Protein AF-A0A522A0Z3-F1 (afdb_monomer_lite)

pLDDT: mean 76.76, std 20.63, range [33.25, 95.12]

Foldseek 3Di:
DDDDDDDDDDDDDDDDDPDPPPVPDPDPDPPPLDQDDQPPPPPVPQQDDQDDLALVSLVVNLVSLVCCVPVPLVVLLVSLVVNLVSLVVSLVVLVVCVVVVNADPVRSVVVVVVSVVVCQQSDCNHVSVVSSVVVVVVSVVSNVVSVVSSVVNVVVVVVD

Structure (mmCIF, N/CA/C/O backbone):
data_AF-A0A522A0Z3-F1
#
_entry.id   AF-A0A522A0Z3-F1
#
loop_
_atom_site.group_PDB
_atom_site.id
_atom_site.type_symbol
_atom_site.label_atom_id
_atom_site.label_alt_id
_atom_site.label_comp_id
_atom_site.label_asym_id
_atom_site.label_entity_id
_atom_site.label_seq_id
_atom_site.pdbx_PDB_ins_code
_atom_site.Cartn_x
_atom_site.Cartn_y
_atom_site.Cartn_z
_atom_site.occupancy
_atom_site.B_iso_or_equiv
_atom_site.auth_seq_id
_atom_site.auth_comp_id
_atom_site.auth_asym_id
_atom_site.auth_atom_id
_atom_site.pdbx_PDB_model_num
ATOM 1 N N . MET A 1 1 ? 7.047 55.821 46.202 1.00 37.72 1 MET A N 1
ATOM 2 C CA . MET A 1 1 ? 6.625 56.216 47.564 1.00 37.72 1 MET A CA 1
ATOM 3 C C . MET A 1 1 ? 5.111 56.290 47.595 1.00 37.72 1 MET A C 1
ATOM 5 O O . MET A 1 1 ? 4.530 57.018 46.802 1.00 37.72 1 MET A O 1
ATOM 9 N N . ASN A 1 2 ? 4.516 55.472 48.461 1.00 36.06 2 ASN A N 1
ATOM 10 C CA . ASN A 1 2 ? 3.084 55.353 48.718 1.00 36.06 2 ASN A CA 1
ATOM 11 C C . ASN A 1 2 ? 2.416 56.702 49.003 1.00 36.06 2 ASN A C 1
ATOM 13 O O . ASN A 1 2 ? 2.932 57.475 49.810 1.00 36.06 2 ASN A O 1
ATOM 17 N N . LYS A 1 3 ? 1.199 56.892 48.486 1.00 44.06 3 LYS A N 1
ATOM 18 C CA . LYS A 1 3 ? 0.115 57.471 49.286 1.00 44.06 3 LYS A CA 1
ATOM 19 C C . LYS A 1 3 ? -1.115 56.579 49.161 1.00 44.06 3 LYS A C 1
ATOM 21 O O . LYS A 1 3 ? -1.672 56.393 48.088 1.00 44.06 3 LYS A O 1
ATOM 26 N N . ASN A 1 4 ? -1.418 55.975 50.298 1.00 44.47 4 ASN A N 1
ATOM 27 C CA . ASN A 1 4 ? -2.528 55.088 50.568 1.00 44.47 4 ASN A CA 1
ATOM 28 C C . ASN A 1 4 ? -3.820 55.873 50.874 1.00 44.47 4 ASN A C 1
ATOM 30 O O . ASN A 1 4 ? -3.765 57.056 51.203 1.00 44.47 4 ASN A O 1
ATOM 34 N N . PHE A 1 5 ? -4.909 55.098 50.927 1.00 35.41 5 PHE A N 1
ATOM 35 C CA . PHE A 1 5 ? -6.143 55.265 51.711 1.00 35.41 5 PHE A CA 1
ATOM 36 C C . PHE A 1 5 ? -7.333 56.054 51.119 1.00 35.41 5 PHE A C 1
ATOM 38 O O . PHE A 1 5 ? -7.449 57.267 51.232 1.00 35.41 5 PHE A O 1
ATOM 45 N N . SER A 1 6 ? -8.273 55.253 50.586 1.00 44.44 6 SER A N 1
ATOM 46 C CA . SER A 1 6 ? -9.748 55.311 50.767 1.00 44.44 6 SE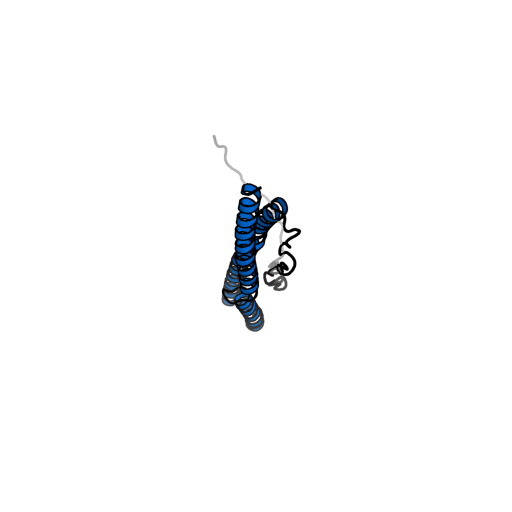R A CA 1
ATOM 47 C C . SER A 1 6 ? -10.134 55.460 52.262 1.00 44.44 6 SER A C 1
ATOM 49 O O . SER A 1 6 ? -9.268 55.108 53.070 1.00 44.44 6 SER A O 1
ATOM 51 N N . PRO A 1 7 ? -11.365 55.846 52.707 1.00 49.88 7 PRO A N 1
ATOM 52 C CA . PRO A 1 7 ? -12.662 55.279 52.267 1.00 49.88 7 PRO A CA 1
ATOM 53 C C . PRO A 1 7 ? -13.912 56.198 52.446 1.00 49.88 7 PRO A C 1
ATOM 55 O O . PRO A 1 7 ? -13.779 57.368 52.785 1.00 49.88 7 PRO A O 1
ATOM 58 N N . LEU A 1 8 ? -15.110 55.592 52.312 1.00 37.97 8 LEU A N 1
ATOM 59 C CA . LEU A 1 8 ? -16.461 56.050 52.725 1.00 37.97 8 LEU A CA 1
ATOM 60 C C . LEU A 1 8 ? -17.169 56.999 51.737 1.00 37.97 8 LEU A C 1
ATOM 62 O O . LEU A 1 8 ? -16.585 57.965 51.280 1.00 37.97 8 LEU A O 1
ATOM 66 N N . LEU A 1 9 ? -18.452 56.868 51.391 1.00 39.56 9 LEU A N 1
ATOM 67 C CA . LEU A 1 9 ? -19.557 55.950 51.705 1.00 39.56 9 LEU A CA 1
ATOM 68 C C . LEU A 1 9 ? -20.754 56.519 50.902 1.00 39.56 9 LEU A C 1
ATOM 70 O O . LEU A 1 9 ? -20.931 57.729 50.977 1.00 39.56 9 LEU A O 1
ATOM 74 N N . LEU A 1 10 ? -21.564 55.725 50.183 1.00 33.25 10 LEU A N 1
ATOM 75 C CA . LEU A 1 10 ? -23.043 55.762 50.287 1.00 33.25 10 LEU A CA 1
ATOM 76 C C . LEU A 1 10 ? -23.784 54.886 49.254 1.00 33.25 10 LEU A C 1
ATOM 78 O O . LEU A 1 10 ? -23.592 55.016 48.051 1.00 33.25 10 LEU A O 1
ATOM 82 N N . CYS A 1 11 ? -24.726 54.120 49.816 1.00 36.19 11 CYS A N 1
ATOM 83 C CA . CYS A 1 11 ? -26.037 53.678 49.315 1.00 36.19 11 CYS A CA 1
ATOM 84 C C . CYS A 1 11 ? -26.108 52.755 48.084 1.00 36.19 11 CYS A C 1
ATOM 86 O O . CYS A 1 11 ? -25.865 53.155 46.956 1.00 36.19 11 CYS A O 1
ATOM 88 N N . LEU A 1 12 ? -26.396 51.461 48.281 1.00 39.09 12 LEU A N 1
ATOM 89 C CA . LEU A 1 12 ? -27.735 50.865 48.492 1.00 39.09 12 LEU A CA 1
ATOM 90 C C . LEU A 1 12 ? -28.662 51.007 47.278 1.00 39.09 12 LEU A C 1
ATOM 92 O O . LEU A 1 12 ? -29.387 51.988 47.169 1.00 39.09 12 LEU A O 1
ATOM 96 N N . PHE A 1 13 ? -28.737 49.944 46.473 1.00 40.91 13 PHE A N 1
ATOM 97 C CA . PHE A 1 13 ? -29.995 49.511 45.871 1.00 40.91 13 PHE A CA 1
ATOM 98 C C . PHE A 1 13 ? -30.154 47.996 45.999 1.00 40.91 13 PHE A C 1
ATOM 100 O O . PHE A 1 13 ? -29.202 47.221 45.943 1.00 40.91 13 PHE A O 1
ATOM 107 N N . PHE A 1 14 ? -31.396 47.642 46.284 1.00 35.78 14 PHE A N 1
ATOM 108 C CA . PHE A 1 14 ? -31.920 46.369 46.741 1.00 35.78 14 PHE A CA 1
ATOM 109 C C . PHE A 1 14 ? -32.209 45.408 45.575 1.00 35.78 14 PHE A C 1
ATOM 111 O O . PHE A 1 14 ? -32.552 45.839 44.480 1.00 35.78 14 PHE A O 1
ATOM 118 N N . ALA A 1 15 ? -32.260 44.125 45.940 1.00 35.75 15 ALA A N 1
ATOM 119 C CA . ALA A 1 15 ? -33.214 43.115 45.475 1.00 35.75 15 ALA A CA 1
ATOM 120 C C . ALA A 1 15 ? -32.935 42.271 44.213 1.00 35.75 15 ALA A C 1
ATOM 122 O O . ALA A 1 15 ? -32.789 42.752 43.098 1.00 35.75 15 ALA A O 1
ATOM 123 N N . ALA A 1 16 ? -33.111 40.970 44.472 1.00 35.03 16 ALA A N 1
ATOM 124 C CA . ALA A 1 16 ? -33.740 39.950 43.638 1.00 35.03 16 ALA A CA 1
ATOM 125 C C . ALA A 1 16 ? -32.913 39.312 42.513 1.00 35.03 16 ALA A C 1
ATOM 127 O O . ALA A 1 16 ? -32.568 39.929 41.515 1.00 35.03 16 ALA A O 1
ATOM 128 N N . GLY A 1 17 ? -32.727 37.995 42.646 1.00 34.50 17 GLY A N 1
ATOM 129 C CA . GLY A 1 17 ? -32.430 37.126 41.513 1.00 34.50 17 GLY A CA 1
ATOM 130 C C . GLY A 1 17 ? -31.422 36.032 41.820 1.00 34.50 17 GLY A C 1
ATOM 131 O O . GLY A 1 17 ? -30.303 36.069 41.322 1.00 34.50 17 GLY A O 1
ATOM 132 N N . PHE A 1 18 ? -31.833 35.012 42.577 1.00 42.38 18 PHE A N 1
ATOM 133 C CA . PHE A 1 18 ? -31.272 33.674 42.399 1.00 42.38 18 PHE A CA 1
ATOM 134 C C . PHE A 1 18 ? -31.586 33.241 40.960 1.00 42.38 18 PHE A C 1
ATOM 136 O O . PHE A 1 18 ? -32.651 32.701 40.678 1.00 42.38 18 PHE A O 1
ATOM 143 N N . ALA A 1 19 ? -30.673 33.514 40.037 1.00 37.00 19 ALA A N 1
ATOM 144 C CA . ALA A 1 19 ? -30.610 32.827 38.762 1.00 37.00 19 ALA A CA 1
ATOM 145 C C . ALA A 1 19 ? -29.372 31.941 38.825 1.00 37.00 19 ALA A C 1
ATOM 147 O O . ALA A 1 19 ? -28.262 32.343 38.481 1.00 37.00 19 ALA A O 1
ATOM 148 N N . PHE A 1 20 ? -29.585 30.725 39.330 1.00 36.09 20 PHE A N 1
ATOM 149 C CA . PHE A 1 20 ? -28.743 29.583 39.019 1.00 36.09 20 PHE A CA 1
ATOM 150 C C . PHE A 1 20 ? -28.746 29.466 37.495 1.00 36.09 20 PHE A C 1
ATOM 152 O O . PHE A 1 20 ? -29.651 28.884 36.899 1.00 36.09 20 PHE A O 1
ATOM 159 N N . ASN A 1 21 ? -27.781 30.119 36.852 1.00 35.75 21 ASN A N 1
ATOM 160 C CA . ASN A 1 21 ? -27.528 29.937 35.441 1.00 35.75 21 ASN A CA 1
ATOM 161 C C . ASN A 1 21 ? -26.900 28.548 35.344 1.00 35.75 21 ASN A C 1
ATOM 163 O O . ASN A 1 21 ? -25.682 28.385 35.409 1.00 35.75 21 ASN A O 1
ATOM 167 N N . ALA A 1 22 ? -27.760 27.528 35.280 1.00 42.78 22 ALA A N 1
ATOM 168 C CA . ALA A 1 22 ? -27.408 26.252 34.701 1.00 42.78 22 ALA A CA 1
ATOM 169 C C . ALA A 1 22 ? -27.003 26.577 33.268 1.00 42.78 22 ALA A C 1
ATOM 171 O O . ALA A 1 22 ? -27.836 26.632 32.365 1.00 42.78 22 ALA A O 1
ATOM 172 N N . GLN A 1 23 ? -25.723 26.892 33.090 1.00 37.91 23 GLN A N 1
ATOM 173 C CA . GLN A 1 23 ? -25.079 26.876 31.800 1.00 37.91 23 GLN A CA 1
ATOM 174 C C . GLN A 1 23 ? -25.381 25.483 31.271 1.00 37.91 23 GLN A C 1
ATOM 176 O O . GLN A 1 23 ? -24.859 24.491 31.781 1.00 37.91 23 GLN A O 1
ATOM 181 N N . GLN A 1 24 ? -26.356 25.418 30.361 1.00 41.34 24 GLN A N 1
ATOM 182 C CA . GLN A 1 24 ? 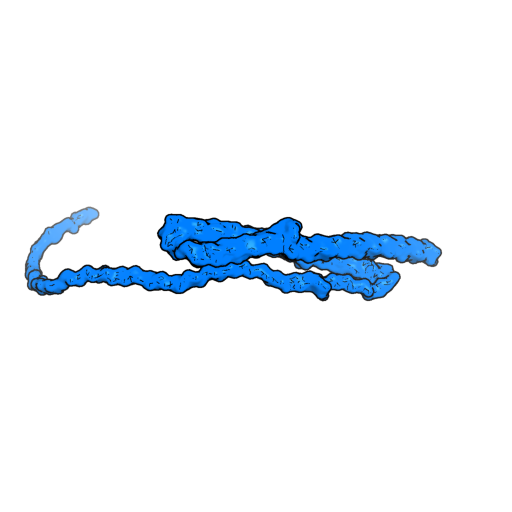-26.706 24.205 29.656 1.00 41.34 24 GLN A CA 1
ATOM 183 C C . GLN A 1 24 ? -25.384 23.643 29.171 1.00 41.34 24 GLN A C 1
ATOM 185 O O . GLN A 1 24 ? -24.688 24.288 28.381 1.00 41.34 24 GLN A O 1
ATOM 190 N N . MET A 1 25 ? -25.013 22.481 29.713 1.00 38.78 25 MET A N 1
ATOM 191 C CA . MET A 1 25 ? -23.911 21.727 29.154 1.00 38.78 25 MET A CA 1
ATOM 192 C C . MET A 1 25 ? -24.189 21.636 27.655 1.00 38.78 25 MET A C 1
ATOM 194 O O . MET A 1 25 ? -25.339 21.362 27.283 1.00 38.78 25 MET A O 1
ATOM 198 N N . PRO A 1 26 ? -23.206 21.964 26.801 1.00 39.22 26 PRO A N 1
ATOM 199 C CA . PRO A 1 26 ? -23.405 21.899 25.368 1.00 39.22 26 PRO A CA 1
ATOM 200 C C . PRO A 1 26 ? -23.963 20.513 25.061 1.00 39.22 26 PRO A C 1
ATOM 202 O O . PRO A 1 26 ? -23.351 19.513 25.435 1.00 39.22 26 PRO A O 1
ATOM 205 N N . LYS A 1 27 ? -25.166 20.471 24.466 1.00 42.62 27 LYS A N 1
ATOM 206 C CA . LYS A 1 27 ? -25.748 19.236 23.938 1.00 42.62 27 LYS A CA 1
ATOM 207 C C . LYS A 1 27 ? -24.643 18.552 23.155 1.00 42.62 27 LYS A C 1
ATOM 209 O O . LYS A 1 27 ? -24.095 19.167 22.237 1.00 42.62 27 LYS A O 1
ATOM 214 N N . GLU A 1 28 ? -24.291 17.344 23.586 1.00 40.06 28 GLU A N 1
ATOM 215 C CA . GLU A 1 28 ? -23.301 16.515 22.923 1.00 40.06 28 GLU A CA 1
ATOM 216 C C . GLU A 1 28 ? -23.590 16.560 21.427 1.00 40.06 28 GLU A C 1
ATOM 218 O O . GLU A 1 28 ? -24.698 16.277 20.961 1.00 40.06 28 GLU A O 1
ATOM 223 N N . THR A 1 29 ? -22.600 17.043 20.685 1.00 40.84 29 THR A N 1
ATOM 224 C CA . THR A 1 29 ? -22.588 16.920 19.237 1.00 40.84 29 THR A CA 1
ATOM 225 C C . THR A 1 29 ? -22.791 15.440 18.916 1.00 40.84 29 THR A C 1
ATOM 227 O O . THR A 1 29 ? -22.230 14.598 19.621 1.00 40.84 29 THR A O 1
ATOM 230 N N . PRO A 1 30 ? -23.602 15.088 17.901 1.00 40.06 30 PRO A N 1
ATOM 231 C CA . PRO A 1 30 ? -23.794 13.689 17.550 1.00 40.06 30 PRO A CA 1
ATOM 232 C C . PRO A 1 30 ? -22.416 13.053 17.340 1.00 40.06 30 PRO A C 1
ATOM 234 O O . PRO A 1 30 ? -21.587 13.620 16.623 1.00 40.06 30 PRO A O 1
ATOM 237 N N . ASN A 1 31 ? -22.175 11.929 18.028 1.00 49.12 31 ASN A N 1
ATOM 238 C CA . ASN A 1 31 ? -20.971 11.095 17.985 1.00 49.12 31 ASN A CA 1
ATOM 239 C C . ASN A 1 31 ? -20.680 10.653 16.533 1.00 49.12 31 ASN A C 1
ATOM 241 O O . ASN A 1 31 ? -20.924 9.517 16.136 1.00 49.12 31 ASN A O 1
ATOM 245 N N . ASN A 1 32 ? -20.149 11.557 15.712 1.00 51.03 32 ASN A N 1
ATOM 246 C CA . ASN A 1 32 ? -19.650 11.257 14.378 1.00 51.03 32 ASN A CA 1
ATOM 247 C C . ASN A 1 32 ? -18.238 10.688 14.521 1.00 51.03 32 ASN A C 1
ATOM 249 O O . ASN A 1 32 ? -17.241 11.353 14.241 1.00 51.03 32 ASN A O 1
ATOM 253 N N . PHE A 1 33 ? -18.150 9.447 14.996 1.00 62.66 33 PHE A N 1
ATOM 254 C CA . PHE A 1 33 ? -16.924 8.669 14.898 1.00 62.66 33 PHE A CA 1
ATOM 255 C C . PHE A 1 33 ? -16.765 8.270 13.421 1.00 62.66 33 PHE A C 1
ATOM 257 O O . PHE A 1 33 ? -17.343 7.302 12.935 1.00 62.66 33 PHE A O 1
ATOM 264 N N . ALA A 1 34 ? -16.041 9.072 12.648 1.00 64.31 34 ALA A N 1
ATOM 265 C CA . ALA A 1 34 ? -15.700 8.702 11.282 1.00 64.31 34 ALA A CA 1
ATOM 266 C C . ALA A 1 34 ? -14.474 7.784 11.323 1.00 64.31 34 ALA A C 1
ATOM 268 O O . ALA A 1 34 ? -13.410 8.190 11.793 1.00 64.31 34 ALA A O 1
ATOM 269 N N . LEU A 1 35 ? -14.610 6.549 10.831 1.00 64.25 35 LEU A N 1
ATOM 270 C CA . LEU A 1 35 ? -13.450 5.681 10.648 1.00 64.25 35 LEU A CA 1
ATOM 271 C C . LEU A 1 35 ? -12.482 6.322 9.653 1.00 64.25 35 LEU A C 1
ATOM 273 O O . LEU A 1 35 ? -12.924 6.872 8.638 1.00 64.25 35 LEU A O 1
ATOM 277 N N . PRO A 1 36 ? -11.165 6.232 9.896 1.00 68.88 36 PRO A N 1
ATOM 278 C CA . PRO A 1 36 ? -10.212 6.566 8.858 1.00 68.88 36 PRO A CA 1
ATOM 279 C C . PRO A 1 36 ? -10.447 5.612 7.679 1.00 68.88 36 PRO A C 1
ATOM 281 O O . PRO A 1 36 ? -10.561 4.405 7.875 1.00 68.88 36 PRO A O 1
ATOM 284 N N . SER A 1 37 ? -10.488 6.134 6.455 1.00 71.44 37 SER A N 1
ATOM 285 C CA . SER A 1 37 ? -10.512 5.326 5.234 1.00 71.44 37 SER A CA 1
ATOM 286 C C . SER A 1 37 ? -9.121 5.251 4.613 1.00 71.44 37 SER A C 1
ATOM 288 O O . SER A 1 37 ? -8.330 6.202 4.693 1.00 71.44 37 SER A O 1
ATOM 290 N N . PHE A 1 38 ? -8.811 4.116 3.992 1.00 78.06 38 PHE A N 1
ATOM 291 C CA . PHE A 1 38 ? -7.649 4.003 3.125 1.00 78.06 38 PHE A CA 1
ATOM 292 C C . PHE A 1 38 ? -8.084 4.301 1.686 1.00 78.06 38 PHE A C 1
ATOM 294 O O . PHE A 1 38 ? -9.021 3.667 1.197 1.00 78.06 38 PHE A O 1
ATOM 301 N N . PRO A 1 39 ? -7.472 5.276 0.987 1.00 64.56 39 PRO A N 1
ATOM 302 C CA . PRO A 1 39 ? -7.784 5.483 -0.416 1.00 64.56 39 PRO A CA 1
ATOM 303 C C . PRO A 1 39 ? -7.395 4.215 -1.175 1.00 64.56 39 PRO A C 1
ATOM 305 O O . PRO A 1 39 ? -6.239 3.796 -1.119 1.00 64.56 39 PRO A O 1
ATOM 308 N N . ALA A 1 40 ? -8.352 3.613 -1.882 1.00 53.94 40 ALA A N 1
ATOM 309 C CA . ALA A 1 40 ? -8.103 2.523 -2.814 1.00 53.94 40 ALA A CA 1
ATOM 31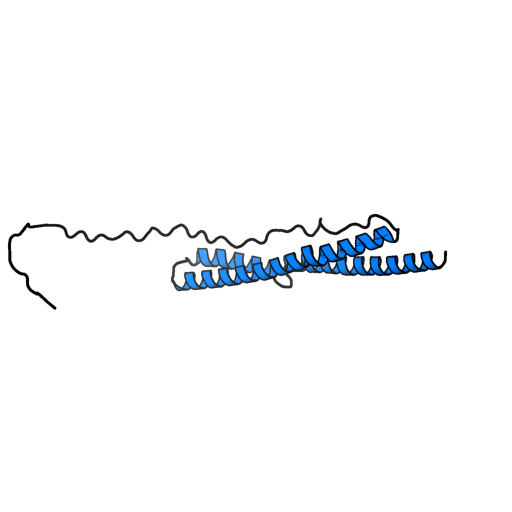0 C C . ALA A 1 40 ? -7.257 3.059 -3.979 1.00 53.94 40 ALA A C 1
ATOM 312 O O . ALA A 1 40 ? -7.760 3.389 -5.050 1.00 53.94 40 ALA A O 1
ATOM 313 N N . ILE A 1 41 ? -5.957 3.239 -3.750 1.00 57.41 41 ILE A N 1
ATOM 314 C CA . ILE A 1 41 ? -5.001 3.499 -4.815 1.00 57.41 41 ILE A CA 1
ATOM 315 C C . ILE A 1 41 ? -5.032 2.242 -5.679 1.00 57.41 41 ILE A C 1
ATOM 317 O O . ILE A 1 41 ? -4.606 1.171 -5.245 1.00 57.41 41 ILE A O 1
ATOM 321 N N . ILE A 1 42 ? -5.592 2.369 -6.880 1.00 57.34 42 ILE A N 1
ATOM 322 C CA . ILE A 1 42 ? -5.677 1.282 -7.852 1.00 57.34 42 ILE A CA 1
ATOM 323 C C . ILE A 1 42 ? -4.264 1.048 -8.392 1.00 57.34 42 ILE A C 1
ATOM 325 O O . ILE A 1 42 ? -3.862 1.635 -9.395 1.00 57.34 42 ILE A O 1
ATOM 329 N N . LEU A 1 43 ? -3.493 0.210 -7.700 1.00 63.19 43 LEU A N 1
ATOM 330 C CA . LEU A 1 43 ? -2.186 -0.250 -8.175 1.00 63.19 43 LEU A CA 1
ATOM 331 C C . LEU A 1 43 ? -2.318 -1.090 -9.455 1.00 63.19 43 LEU A C 1
ATOM 333 O O . LEU A 1 43 ? -1.427 -1.056 -10.302 1.00 63.19 43 LEU A O 1
ATOM 337 N N . ASP A 1 44 ? -3.450 -1.777 -9.632 1.00 54.53 44 ASP A N 1
ATOM 338 C CA . ASP A 1 44 ? -3.665 -2.755 -10.705 1.00 54.53 44 ASP A CA 1
ATOM 339 C C . ASP A 1 44 ? -3.587 -2.168 -12.130 1.00 54.53 44 ASP A C 1
ATOM 341 O O . ASP A 1 44 ? -3.304 -2.905 -13.072 1.00 54.53 44 ASP A O 1
ATOM 345 N N . ASN A 1 45 ? -3.723 -0.846 -12.293 1.00 54.56 45 ASN A N 1
ATOM 346 C CA . ASN A 1 45 ? -3.702 -0.167 -13.597 1.00 54.56 45 ASN A CA 1
ATOM 347 C C . ASN A 1 45 ? -2.478 0.742 -13.819 1.00 54.56 45 ASN A C 1
ATOM 349 O O . ASN A 1 45 ? -2.450 1.504 -14.783 1.00 54.56 45 ASN A O 1
ATOM 353 N N . GLN A 1 46 ? -1.482 0.713 -12.926 1.00 63.31 46 GLN A N 1
ATOM 354 C CA . GLN A 1 46 ? -0.332 1.633 -12.974 1.00 63.31 46 GLN A CA 1
ATOM 355 C C . GLN A 1 46 ? 0.993 0.958 -13.339 1.00 63.31 46 GLN A C 1
ATOM 357 O O . GLN A 1 46 ? 2.030 1.622 -13.376 1.00 63.31 46 GLN A O 1
ATOM 362 N N . PHE A 1 47 ? 0.984 -0.351 -13.598 1.00 72.62 47 PHE A N 1
ATOM 363 C CA . PHE A 1 47 ? 2.215 -1.067 -13.896 1.00 72.62 47 PHE A CA 1
ATOM 364 C C . PHE A 1 47 ? 2.753 -0.676 -15.288 1.00 72.62 47 PHE A C 1
ATOM 366 O O . PHE A 1 47 ? 1.999 -0.753 -16.260 1.00 72.62 47 PHE A O 1
ATOM 373 N N . PRO A 1 48 ? 4.034 -0.281 -15.419 1.00 76.19 48 PRO A N 1
ATOM 374 C CA . PRO A 1 48 ? 4.603 0.128 -16.700 1.00 76.19 48 PRO A CA 1
ATOM 375 C C . PRO A 1 48 ? 4.558 -0.992 -17.744 1.00 76.19 48 PRO A C 1
ATOM 377 O O . PRO A 1 48 ? 4.854 -2.144 -17.439 1.00 76.19 48 PRO A O 1
ATOM 380 N N . GLU A 1 49 ? 4.259 -0.651 -18.995 1.00 77.44 49 GLU A N 1
ATOM 381 C CA . GLU A 1 49 ? 4.346 -1.589 -20.116 1.00 77.44 49 GLU A CA 1
ATOM 382 C C . GLU A 1 49 ? 5.663 -1.424 -20.875 1.00 77.44 49 GLU A C 1
ATOM 384 O O . GLU A 1 49 ? 6.163 -0.310 -21.066 1.00 77.44 49 GLU A O 1
ATOM 389 N N . VAL A 1 50 ? 6.199 -2.538 -21.372 1.00 73.81 50 VAL A N 1
ATOM 390 C CA . VAL A 1 50 ? 7.338 -2.521 -22.290 1.00 73.81 50 VAL A CA 1
ATOM 391 C C . VAL A 1 50 ? 6.875 -2.003 -23.648 1.00 73.81 50 VAL A C 1
ATOM 393 O O . VAL A 1 50 ? 6.084 -2.650 -24.333 1.00 73.81 50 VAL A O 1
ATOM 396 N N . LYS A 1 51 ? 7.422 -0.869 -24.083 1.00 63.66 51 LYS A N 1
ATOM 397 C CA . LYS A 1 51 ? 7.246 -0.363 -25.448 1.00 63.66 51 LYS A CA 1
ATOM 398 C C . LYS A 1 51 ? 8.574 -0.462 -26.190 1.00 63.66 51 LYS A C 1
ATOM 400 O O . LYS A 1 51 ? 9.356 0.475 -26.149 1.00 63.66 51 LYS A O 1
ATOM 405 N N . GLY A 1 52 ? 8.818 -1.603 -26.835 1.00 63.94 52 GLY A N 1
ATOM 406 C CA . GLY A 1 52 ? 9.975 -1.811 -27.718 1.00 63.94 52 GLY A CA 1
ATOM 407 C C . GLY A 1 52 ? 10.988 -2.853 -27.230 1.00 63.94 52 GLY A C 1
ATOM 408 O O . GLY A 1 52 ? 11.014 -3.228 -26.060 1.00 63.94 52 GLY A O 1
ATOM 409 N N . LYS A 1 53 ? 11.801 -3.364 -28.166 1.00 78.25 53 LYS A N 1
ATOM 410 C CA . LYS A 1 53 ? 12.854 -4.379 -27.930 1.00 78.25 53 LYS A CA 1
ATOM 411 C C . LYS A 1 53 ? 14.264 -3.845 -28.207 1.00 78.25 53 LYS A C 1
ATOM 413 O O . LYS A 1 53 ? 15.218 -4.616 -28.270 1.00 78.25 53 LYS A O 1
ATOM 418 N N . GLU A 1 54 ? 14.402 -2.538 -28.406 1.00 88.38 54 GLU A N 1
ATOM 419 C CA . GLU A 1 54 ? 15.694 -1.903 -28.643 1.00 88.38 54 GLU A CA 1
ATOM 420 C C . GLU A 1 54 ? 16.394 -1.547 -27.330 1.00 88.38 54 GLU A C 1
ATOM 422 O O . GLU A 1 54 ? 15.766 -1.377 -26.284 1.00 88.38 54 GLU A O 1
ATOM 427 N N . LEU A 1 55 ? 17.721 -1.385 -27.380 1.00 88.69 55 LEU A N 1
ATOM 428 C CA . LEU A 1 55 ? 18.527 -1.115 -26.186 1.00 88.69 55 LEU A CA 1
ATOM 429 C C . LEU A 1 55 ? 18.071 0.157 -25.450 1.00 88.69 55 LEU A C 1
ATOM 431 O O . LEU A 1 55 ? 18.030 0.184 -24.219 1.00 88.69 55 LEU A O 1
ATOM 435 N N . ALA A 1 56 ? 17.717 1.202 -26.202 1.00 88.38 56 ALA A N 1
ATOM 436 C CA . ALA A 1 56 ? 17.227 2.457 -25.641 1.00 88.38 56 ALA A CA 1
ATOM 437 C C . ALA A 1 56 ? 15.866 2.286 -24.946 1.00 88.38 56 ALA A C 1
ATOM 439 O O . ALA A 1 56 ? 15.659 2.839 -23.864 1.00 88.38 56 ALA A O 1
ATOM 440 N N . ASP A 1 57 ? 14.968 1.489 -25.526 1.00 90.19 57 ASP A N 1
ATOM 441 C CA . ASP A 1 57 ? 13.628 1.244 -24.986 1.00 90.19 57 ASP A CA 1
ATOM 442 C C . ASP A 1 57 ? 13.683 0.423 -23.699 1.00 90.19 57 ASP A C 1
ATOM 444 O O . ASP A 1 57 ? 13.073 0.797 -22.697 1.00 90.19 57 ASP A O 1
ATOM 448 N N . VAL A 1 58 ? 14.497 -0.636 -23.677 1.00 90.62 58 VAL A N 1
ATOM 449 C CA . VAL A 1 58 ? 14.736 -1.438 -22.467 1.00 90.62 58 VAL A CA 1
ATOM 450 C C . VAL A 1 58 ? 15.380 -0.584 -21.367 1.00 90.62 58 VAL A C 1
ATOM 452 O O . VAL A 1 58 ? 15.038 -0.713 -20.190 1.00 90.62 58 VAL A O 1
ATOM 455 N N . GLY A 1 59 ? 16.277 0.338 -21.737 1.00 89.69 59 GLY A N 1
ATOM 456 C CA . GLY A 1 59 ? 16.862 1.311 -20.814 1.00 89.69 59 GLY A CA 1
ATOM 457 C C . GLY A 1 59 ? 15.825 2.243 -20.179 1.00 89.69 59 GLY A C 1
ATOM 458 O O . GLY A 1 59 ? 15.828 2.412 -18.959 1.00 89.69 59 GLY A O 1
ATOM 459 N N . LYS A 1 60 ? 14.915 2.809 -20.982 1.00 90.56 60 LYS A N 1
ATOM 460 C CA . LYS A 1 60 ? 13.802 3.639 -20.487 1.00 90.56 60 LYS A CA 1
ATOM 461 C C . LYS A 1 60 ? 12.858 2.836 -19.597 1.00 90.56 60 LYS A C 1
ATOM 463 O O . LYS A 1 60 ? 12.487 3.311 -18.528 1.00 90.56 60 LYS A O 1
ATOM 468 N N . TYR A 1 61 ? 12.524 1.610 -19.996 1.00 91.12 61 TYR A N 1
ATOM 469 C CA . TYR A 1 61 ? 11.649 0.734 -19.222 1.00 91.12 61 TYR A CA 1
ATOM 470 C C . TYR A 1 61 ? 12.213 0.444 -17.824 1.00 91.12 61 TYR A C 1
ATOM 472 O O . TYR A 1 61 ? 11.491 0.582 -16.841 1.00 91.12 61 TYR A O 1
ATOM 480 N N . LEU A 1 62 ? 13.516 0.156 -17.704 1.00 91.00 62 LEU A N 1
ATOM 481 C CA . LEU A 1 62 ? 14.177 -0.001 -16.400 1.00 91.00 62 LEU A CA 1
ATOM 482 C C . LEU A 1 62 ? 14.046 1.246 -15.516 1.00 91.00 62 LEU A C 1
ATOM 484 O O . LEU A 1 62 ? 13.757 1.122 -14.329 1.00 91.00 62 LEU A O 1
ATOM 488 N N . GLN A 1 63 ? 14.223 2.443 -16.081 1.00 90.56 63 GLN A N 1
ATOM 489 C CA . GLN A 1 63 ? 14.044 3.692 -15.330 1.00 90.56 63 GLN A CA 1
ATOM 490 C C . GLN A 1 63 ? 12.594 3.868 -14.867 1.00 90.56 63 GLN A C 1
ATOM 492 O O . GLN A 1 63 ? 12.352 4.266 -13.730 1.00 90.56 63 GLN A O 1
ATOM 497 N N . THR A 1 64 ? 11.624 3.544 -15.725 1.00 91.12 64 THR A N 1
ATOM 498 C CA . THR A 1 64 ? 10.201 3.605 -15.367 1.00 91.12 64 THR A CA 1
ATOM 499 C C . THR A 1 64 ? 9.842 2.588 -14.280 1.00 91.12 64 THR A C 1
ATOM 501 O O . THR A 1 64 ? 9.089 2.923 -13.369 1.00 91.12 64 THR A O 1
ATOM 504 N N . LEU A 1 65 ? 10.404 1.375 -14.323 1.00 91.25 65 LEU A N 1
ATOM 505 C CA . LEU A 1 65 ? 10.221 0.366 -13.275 1.00 91.25 65 LEU A CA 1
ATOM 506 C C . LEU A 1 65 ? 10.774 0.833 -11.922 1.00 91.25 65 LEU A C 1
ATOM 508 O O . LEU A 1 65 ? 10.102 0.662 -10.906 1.00 91.25 65 LEU A O 1
ATOM 512 N N . GLU A 1 66 ? 11.963 1.442 -11.892 1.00 91.88 66 GLU A N 1
ATOM 513 C CA . GLU A 1 66 ? 12.529 1.990 -10.649 1.00 91.88 66 GLU A CA 1
ATOM 514 C C . GLU A 1 66 ? 11.690 3.147 -10.103 1.00 91.88 66 GLU A C 1
ATOM 516 O O . GLU A 1 66 ? 11.397 3.181 -8.907 1.00 91.88 66 GLU A O 1
ATOM 521 N N . TYR A 1 67 ? 11.225 4.043 -10.979 1.00 90.25 67 TYR A N 1
ATOM 522 C CA . TYR A 1 67 ? 10.301 5.105 -10.588 1.00 90.25 67 TYR A CA 1
ATOM 523 C C . TYR A 1 67 ? 9.010 4.530 -9.988 1.00 90.25 67 TYR A C 1
ATOM 525 O O . TYR A 1 67 ? 8.567 4.961 -8.926 1.00 90.25 67 TYR A O 1
ATOM 533 N N . PHE A 1 68 ? 8.422 3.517 -10.628 1.00 89.69 68 PHE A N 1
ATOM 534 C CA . PHE A 1 68 ? 7.234 2.839 -10.116 1.00 89.69 68 PHE A CA 1
ATOM 535 C C . PHE A 1 68 ? 7.484 2.216 -8.734 1.00 89.69 68 PHE A C 1
ATOM 537 O O . PHE A 1 68 ? 6.688 2.416 -7.815 1.00 89.69 68 PHE A O 1
ATOM 544 N N . ARG A 1 69 ? 8.610 1.517 -8.536 1.00 91.19 69 ARG A N 1
ATOM 545 C CA . ARG A 1 69 ? 8.968 0.969 -7.221 1.00 91.19 69 ARG A CA 1
ATOM 546 C C . ARG A 1 69 ? 9.040 2.074 -6.168 1.00 91.19 69 ARG A C 1
ATOM 548 O O . ARG A 1 69 ? 8.368 1.985 -5.145 1.00 91.19 69 ARG A O 1
ATOM 555 N N . GLU A 1 70 ? 9.848 3.100 -6.410 1.00 89.44 70 GLU A N 1
ATOM 556 C CA . GLU A 1 70 ? 10.155 4.125 -5.411 1.00 89.44 70 GLU A CA 1
ATOM 557 C C . GLU A 1 70 ? 8.966 5.042 -5.103 1.00 89.44 70 GLU A C 1
ATOM 559 O O . GLU A 1 70 ? 8.688 5.334 -3.939 1.00 89.44 70 GLU A O 1
ATOM 564 N N . PHE A 1 71 ? 8.249 5.495 -6.128 1.00 86.81 71 PHE A N 1
ATOM 565 C CA . PHE A 1 71 ? 7.229 6.528 -5.962 1.00 86.81 71 PHE A CA 1
ATOM 566 C C . PHE A 1 71 ? 5.817 5.976 -5.846 1.00 86.81 71 PHE A C 1
ATOM 568 O O . PHE A 1 71 ? 4.963 6.649 -5.267 1.00 86.81 71 PHE A O 1
ATOM 575 N N . VAL A 1 72 ? 5.563 4.767 -6.347 1.00 87.69 72 VAL A N 1
ATOM 576 C CA . VAL A 1 72 ? 4.233 4.158 -6.295 1.00 87.69 72 VAL A CA 1
ATOM 577 C C . VAL A 1 72 ? 4.190 3.077 -5.219 1.00 87.69 72 VAL A C 1
ATOM 579 O O . VAL A 1 72 ? 3.456 3.234 -4.243 1.00 87.69 72 VAL A O 1
ATOM 582 N N . LEU A 1 73 ? 5.014 2.026 -5.320 1.00 88.12 73 LEU A N 1
ATOM 583 C CA . LEU A 1 73 ? 4.954 0.898 -4.377 1.00 88.12 73 LEU A CA 1
ATOM 584 C C . LEU A 1 73 ? 5.373 1.282 -2.957 1.00 88.12 73 LEU A C 1
ATOM 586 O O . LEU A 1 73 ? 4.649 0.984 -2.005 1.00 88.12 73 LEU A O 1
ATOM 590 N N . GLU A 1 74 ? 6.505 1.966 -2.787 1.00 89.12 74 GLU A N 1
ATOM 591 C CA . GLU A 1 74 ? 6.966 2.340 -1.444 1.00 89.12 74 GLU A CA 1
ATOM 592 C C . GLU A 1 74 ? 6.035 3.361 -0.778 1.00 89.12 74 GLU A C 1
ATOM 594 O O . GLU A 1 74 ? 5.804 3.301 0.431 1.00 89.12 74 GLU A O 1
ATOM 599 N N . ASN A 1 75 ? 5.458 4.291 -1.543 1.00 87.50 75 ASN A N 1
ATOM 600 C CA . ASN A 1 75 ? 4.492 5.246 -0.998 1.00 87.50 75 ASN A CA 1
ATOM 601 C C . ASN A 1 75 ? 3.161 4.586 -0.641 1.00 87.50 75 ASN A C 1
ATOM 603 O O . ASN A 1 75 ? 2.581 4.938 0.388 1.00 87.50 75 ASN A O 1
ATOM 607 N N . TYR A 1 76 ? 2.712 3.605 -1.426 1.00 87.75 76 TYR A N 1
ATOM 608 C CA . TYR A 1 76 ? 1.563 2.779 -1.073 1.00 87.75 76 TYR A CA 1
ATOM 609 C C . TYR A 1 76 ? 1.800 2.045 0.253 1.00 87.75 76 TYR A C 1
ATOM 611 O O . TYR A 1 76 ? 1.006 2.194 1.181 1.00 87.75 76 TYR A O 1
ATOM 619 N N . ASN A 1 77 ? 2.934 1.347 0.395 1.00 89.62 77 ASN A N 1
ATOM 620 C CA . ASN A 1 77 ? 3.297 0.634 1.625 1.00 89.62 77 ASN A CA 1
ATOM 621 C C . ASN A 1 77 ? 3.378 1.578 2.840 1.00 89.62 77 ASN A C 1
ATOM 623 O O . ASN A 1 77 ? 2.773 1.331 3.884 1.00 89.62 77 ASN A O 1
ATOM 627 N N . LYS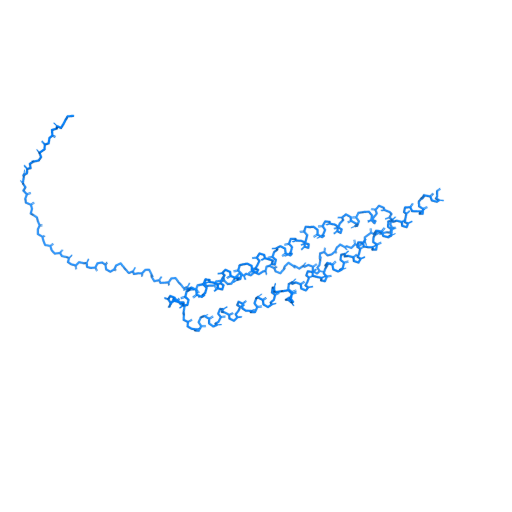 A 1 78 ? 4.039 2.736 2.693 1.00 89.44 78 LYS A N 1
ATOM 628 C CA . LYS A 1 78 ? 4.045 3.793 3.723 1.00 89.44 78 LYS A CA 1
ATOM 629 C C . LYS A 1 78 ? 2.630 4.270 4.062 1.00 89.44 78 LYS A C 1
ATOM 631 O O . LYS A 1 78 ? 2.356 4.589 5.218 1.00 89.44 78 LYS A O 1
ATOM 636 N N . GLY A 1 79 ? 1.746 4.345 3.069 1.00 88.88 79 GLY A N 1
ATOM 637 C CA . GLY A 1 79 ? 0.330 4.656 3.234 1.00 88.88 79 GLY A CA 1
ATOM 638 C C . GLY A 1 79 ? -0.381 3.638 4.121 1.00 88.88 79 GLY A C 1
ATOM 639 O O . GLY A 1 79 ? -1.025 4.044 5.087 1.00 88.88 79 GLY A O 1
ATOM 640 N N . VAL A 1 80 ? -0.209 2.341 3.848 1.00 89.44 80 VAL A N 1
ATOM 641 C CA . VAL A 1 80 ? -0.782 1.251 4.656 1.00 89.44 80 VAL A CA 1
ATOM 642 C C . VAL A 1 80 ? -0.258 1.308 6.093 1.00 89.44 80 VAL A C 1
ATOM 644 O O . VAL A 1 80 ? -1.046 1.292 7.034 1.00 89.44 80 VAL A O 1
ATOM 647 N N . ILE A 1 81 ? 1.051 1.497 6.295 1.00 89.19 81 ILE A N 1
ATOM 648 C CA . ILE A 1 81 ? 1.641 1.628 7.642 1.00 89.19 81 ILE A CA 1
ATOM 649 C C . ILE A 1 81 ? 1.020 2.805 8.409 1.00 89.19 81 ILE A C 1
ATOM 651 O O . ILE A 1 81 ? 0.629 2.668 9.572 1.00 89.19 81 ILE A O 1
ATOM 655 N N . LYS A 1 82 ? 0.897 3.973 7.763 1.00 89.81 82 LYS A N 1
ATOM 656 C CA . LYS A 1 82 ? 0.245 5.149 8.362 1.00 89.81 82 LYS A CA 1
ATOM 657 C C . LYS A 1 82 ? -1.227 4.886 8.667 1.00 89.81 82 LYS A C 1
ATOM 659 O O . LYS A 1 82 ? -1.734 5.385 9.668 1.00 89.81 82 LYS A O 1
ATOM 664 N N . TYR A 1 83 ? -1.911 4.130 7.816 1.00 89.69 83 TYR A N 1
ATOM 665 C CA . TYR A 1 83 ? -3.308 3.768 8.007 1.00 89.69 83 TYR A CA 1
ATOM 666 C C . TYR A 1 83 ? -3.504 2.871 9.233 1.00 89.69 83 TYR A C 1
ATOM 668 O O . TYR A 1 83 ? -4.298 3.207 10.108 1.00 89.69 83 TYR A O 1
ATOM 676 N N . VAL A 1 84 ? -2.684 1.827 9.380 1.00 90.00 84 VAL A N 1
ATOM 677 C CA . VAL A 1 84 ? -2.672 0.961 10.571 1.00 90.00 84 VAL A CA 1
ATOM 678 C C . VAL A 1 84 ? -2.438 1.773 11.849 1.00 90.00 84 VAL A C 1
ATOM 680 O O . VAL A 1 84 ? -3.084 1.534 12.868 1.00 90.00 84 VAL A O 1
ATOM 683 N N . ALA A 1 85 ? -1.543 2.766 11.817 1.00 90.12 85 ALA A N 1
ATOM 684 C CA . ALA A 1 85 ? -1.324 3.649 12.964 1.00 90.12 85 ALA A CA 1
ATOM 685 C C . ALA A 1 85 ? -2.574 4.480 13.318 1.00 90.12 85 ALA A C 1
ATOM 687 O O . ALA A 1 85 ? -2.890 4.634 14.498 1.00 90.12 85 ALA A O 1
ATOM 688 N N . LYS A 1 86 ? -3.318 4.970 12.315 1.00 90.69 86 LYS A N 1
ATOM 689 C CA . LYS A 1 86 ? -4.596 5.672 12.530 1.00 90.69 86 LYS A CA 1
ATOM 690 C C . LYS A 1 86 ? -5.657 4.752 13.130 1.00 90.69 86 LYS A C 1
ATOM 692 O O . LYS A 1 86 ? -6.337 5.175 14.058 1.00 90.69 86 LYS A O 1
ATOM 697 N N . LEU A 1 87 ? -5.762 3.508 12.657 1.00 91.06 87 LEU A N 1
ATOM 698 C CA . LEU A 1 87 ? -6.680 2.513 13.225 1.00 91.06 87 LEU A CA 1
ATOM 699 C C . LEU A 1 87 ? -6.371 2.244 14.703 1.00 91.06 87 LEU A C 1
ATOM 701 O O . LEU A 1 87 ? -7.278 2.264 15.527 1.00 91.06 87 LEU A O 1
ATOM 705 N N . LYS A 1 88 ? -5.089 2.095 15.069 1.00 91.50 88 LYS A N 1
ATOM 706 C CA . LYS A 1 88 ? -4.670 1.922 16.477 1.00 91.50 88 LYS A CA 1
ATOM 707 C C . LYS A 1 88 ? -5.031 3.120 17.345 1.00 91.50 88 LYS A C 1
ATOM 709 O O . LYS A 1 88 ? -5.457 2.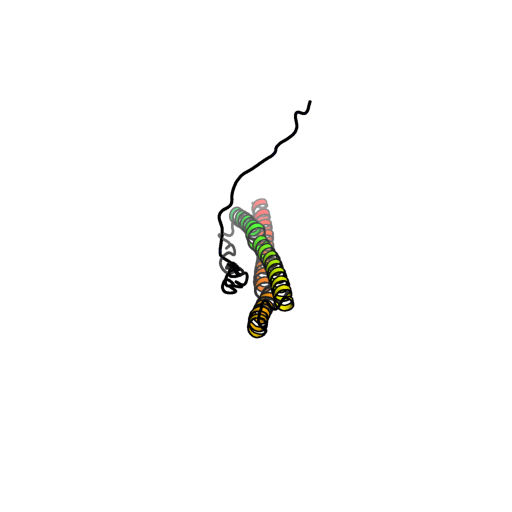948 18.482 1.00 91.50 88 LYS A O 1
ATOM 714 N N . SER A 1 89 ? -4.863 4.330 16.816 1.00 91.81 89 SER A N 1
ATOM 715 C CA . SER A 1 89 ? -5.257 5.546 17.527 1.00 91.81 89 SER A CA 1
ATOM 716 C C . SER A 1 89 ? -6.772 5.622 17.726 1.00 91.81 89 SER A C 1
ATOM 718 O O . SER A 1 89 ? -7.216 5.999 18.806 1.00 91.81 89 SER A O 1
ATOM 720 N N . ALA A 1 90 ? -7.555 5.258 16.707 1.00 90.69 90 ALA A N 1
ATOM 721 C CA . ALA A 1 90 ? -9.014 5.255 16.775 1.00 90.69 90 ALA A CA 1
ATOM 722 C C . ALA A 1 90 ? -9.541 4.207 17.770 1.00 90.69 90 ALA A C 1
ATOM 724 O O . ALA A 1 90 ? -10.455 4.502 18.536 1.00 90.69 90 ALA A O 1
ATOM 725 N N . ASP A 1 91 ? -8.930 3.021 17.807 1.00 92.69 91 ASP A N 1
ATOM 726 C CA . ASP A 1 91 ? -9.252 1.967 18.776 1.00 92.69 91 ASP A CA 1
ATOM 727 C C . ASP A 1 91 ? -8.956 2.413 20.219 1.00 92.69 91 ASP A C 1
ATOM 729 O O . ASP A 1 91 ? -9.814 2.322 21.098 1.00 92.69 91 ASP A O 1
ATOM 733 N N . ALA A 1 92 ? -7.789 3.023 20.458 1.00 92.56 92 ALA A N 1
ATOM 734 C CA . ALA A 1 92 ? -7.442 3.571 21.770 1.00 92.56 92 ALA A CA 1
ATOM 735 C C . ALA A 1 92 ? -8.400 4.691 22.226 1.00 92.56 92 ALA A C 1
ATOM 737 O O . ALA A 1 92 ? -8.745 4.777 23.409 1.00 92.56 92 ALA A O 1
ATOM 738 N N . GLU A 1 93 ? -8.845 5.549 21.303 1.00 92.12 93 GLU A N 1
ATOM 739 C CA . GLU A 1 93 ? -9.837 6.585 21.597 1.00 92.12 93 GLU A CA 1
ATOM 740 C C . GLU A 1 93 ? -11.209 5.982 21.935 1.00 92.12 93 GLU A C 1
ATOM 742 O O . GLU A 1 93 ? -11.845 6.412 22.903 1.00 92.12 93 GLU A O 1
ATOM 747 N N . LEU A 1 94 ? -11.649 4.969 21.182 1.00 91.38 94 LEU A N 1
ATOM 748 C CA . LEU A 1 94 ? -12.903 4.259 21.432 1.00 91.38 94 LEU A CA 1
ATOM 749 C C . LEU A 1 94 ? -12.909 3.623 22.832 1.00 91.38 94 LEU A C 1
ATOM 751 O O . LEU A 1 94 ? -13.865 3.805 23.591 1.00 91.38 94 LEU A O 1
ATOM 755 N N . GLU A 1 95 ? -11.813 2.966 23.218 1.00 92.75 95 GLU A N 1
ATOM 756 C CA . GLU A 1 95 ? -11.624 2.395 24.557 1.00 92.75 95 GLU A CA 1
ATOM 757 C C . GLU A 1 95 ? -11.698 3.450 25.669 1.00 92.75 95 GLU A C 1
ATOM 759 O O . GLU A 1 95 ? -12.381 3.264 26.682 1.00 92.75 95 GLU A O 1
ATOM 764 N N . ALA A 1 96 ? -11.030 4.592 25.491 1.00 92.19 96 ALA A N 1
ATOM 765 C CA . ALA A 1 96 ? -11.061 5.677 26.470 1.00 92.19 96 ALA A CA 1
ATOM 766 C C . ALA A 1 96 ? -12.477 6.258 26.643 1.00 92.19 96 ALA A C 1
ATOM 768 O O . ALA A 1 96 ? -12.920 6.534 27.766 1.00 92.19 96 ALA A O 1
ATOM 769 N N . ARG A 1 97 ? -13.224 6.411 25.544 1.00 88.94 97 ARG A N 1
ATOM 770 C CA . ARG A 1 97 ? -14.608 6.900 25.581 1.00 88.94 97 ARG A CA 1
ATOM 771 C C . ARG A 1 97 ? -15.569 5.885 26.203 1.00 88.94 97 ARG A C 1
ATOM 773 O O . ARG A 1 97 ? -16.425 6.287 26.991 1.00 88.94 97 ARG A O 1
ATOM 780 N N . ARG A 1 98 ? -15.382 4.583 25.950 1.00 90.56 98 ARG A N 1
ATOM 781 C CA . ARG A 1 98 ? -16.135 3.512 26.626 1.00 90.56 98 ARG A CA 1
ATOM 782 C C . ARG A 1 98 ? -15.939 3.567 28.141 1.00 90.56 98 ARG A C 1
ATOM 784 O O . ARG A 1 98 ? -16.914 3.565 28.886 1.00 90.56 98 ARG A O 1
ATOM 791 N N . ARG A 1 99 ? -14.690 3.683 28.610 1.00 91.50 99 ARG A N 1
ATOM 792 C CA . ARG A 1 99 ? -14.365 3.753 30.051 1.00 91.50 99 ARG A CA 1
ATOM 793 C C . ARG A 1 99 ? -14.983 4.958 30.756 1.00 91.50 99 ARG A C 1
ATOM 795 O O . ARG A 1 99 ? -15.282 4.879 31.941 1.00 91.50 99 ARG A O 1
ATOM 802 N N . THR A 1 100 ? -15.164 6.063 30.038 1.00 92.19 100 THR A N 1
ATOM 803 C CA . THR A 1 100 ? -15.787 7.287 30.569 1.00 92.19 100 THR A CA 1
ATOM 804 C C . THR A 1 100 ? -17.312 7.299 30.436 1.00 92.19 100 THR A C 1
ATOM 806 O O . THR A 1 100 ? -17.936 8.285 30.817 1.00 92.19 100 THR A O 1
ATOM 809 N N . GLY A 1 101 ? -17.920 6.228 29.908 1.00 89.19 101 GLY A N 1
ATOM 810 C CA . GLY A 1 101 ? -19.369 6.121 29.712 1.00 89.19 101 GLY A CA 1
ATOM 811 C C . GLY A 1 101 ? -19.921 7.015 28.597 1.00 89.19 101 GLY A C 1
ATOM 812 O O . GLY A 1 101 ? -21.131 7.185 28.503 1.00 89.19 101 GLY A O 1
ATOM 813 N N . ARG A 1 102 ? -19.052 7.585 27.751 1.00 86.88 102 ARG A N 1
ATOM 814 C CA . ARG A 1 102 ? -19.415 8.508 26.655 1.00 86.88 102 ARG A CA 1
ATOM 815 C C . ARG A 1 102 ? -19.857 7.803 25.368 1.00 86.88 102 ARG A C 1
ATOM 817 O O . ARG A 1 102 ? -20.161 8.461 24.377 1.00 86.88 102 ARG A O 1
ATOM 824 N N . VAL A 1 103 ? -19.804 6.475 25.358 1.00 87.19 103 VAL A N 1
ATOM 825 C CA . VAL A 1 103 ? -20.174 5.613 24.232 1.00 87.19 103 VAL A CA 1
ATOM 826 C C . VAL A 1 103 ? -21.008 4.474 24.801 1.00 87.19 103 VAL A C 1
ATOM 828 O O . VAL A 1 103 ? -20.596 3.824 25.765 1.00 87.19 103 VAL A O 1
ATOM 831 N N . SER A 1 104 ? -22.185 4.249 24.226 1.00 89.81 104 SER A N 1
ATOM 832 C CA . SER A 1 104 ? -23.045 3.124 24.597 1.00 89.81 104 SER A CA 1
ATOM 833 C C . SER A 1 104 ? -22.425 1.785 24.179 1.00 89.81 104 SER A C 1
ATOM 835 O O . SER A 1 104 ? -21.596 1.725 23.272 1.00 89.81 104 SER A O 1
ATOM 837 N N . ASN A 1 105 ? -22.854 0.677 24.795 1.00 90.12 105 ASN A N 1
ATOM 838 C CA . ASN A 1 105 ? -22.374 -0.658 24.404 1.00 90.12 105 ASN A CA 1
ATOM 839 C C . ASN A 1 105 ? -22.632 -0.948 22.916 1.00 90.12 105 ASN A C 1
ATOM 841 O O . ASN A 1 105 ? -21.748 -1.444 22.230 1.00 90.12 105 ASN A O 1
ATOM 845 N N . GLN A 1 106 ? -23.805 -0.570 22.401 1.00 90.69 106 GLN A N 1
ATOM 846 C CA . GLN A 1 106 ? -24.164 -0.794 21.000 1.00 90.69 106 GLN A CA 1
ATOM 847 C C . GLN A 1 106 ? -23.276 0.001 20.030 1.00 90.69 106 GLN A C 1
ATOM 849 O O . GLN A 1 106 ? -22.846 -0.534 19.005 1.00 90.69 106 GLN A O 1
ATOM 854 N N . GLU A 1 107 ? -22.994 1.272 20.336 1.00 88.00 107 GLU A N 1
ATOM 855 C CA . GLU A 1 107 ? -22.070 2.084 19.538 1.00 88.00 107 GLU A CA 1
ATOM 856 C C . GLU A 1 107 ? -20.662 1.490 19.582 1.00 88.00 107 GLU A C 1
ATOM 858 O O . GLU A 1 107 ? -20.032 1.338 18.538 1.00 88.00 107 GLU A O 1
ATOM 863 N N . TYR A 1 108 ? -20.193 1.104 20.771 1.00 91.12 108 TYR A N 1
ATOM 864 C CA . TYR A 1 108 ? -18.889 0.476 20.936 1.00 91.12 108 TYR A CA 1
ATOM 865 C C . TYR A 1 108 ? -18.767 -0.795 20.091 1.00 91.12 108 TYR A C 1
ATOM 867 O O . TYR A 1 108 ? -17.832 -0.898 19.302 1.00 91.12 108 TYR A O 1
ATOM 875 N N . ASP A 1 109 ? -19.723 -1.721 20.194 1.00 92.31 109 ASP A N 1
ATOM 876 C CA . ASP A 1 109 ? -19.690 -2.989 19.461 1.00 92.31 109 ASP A CA 1
ATOM 877 C C . ASP A 1 109 ? -19.695 -2.753 17.943 1.00 92.31 109 ASP A C 1
ATOM 879 O O . ASP A 1 109 ? -18.942 -3.386 17.199 1.00 92.31 109 ASP A O 1
ATOM 883 N N . THR A 1 110 ? -20.488 -1.782 17.482 1.00 90.44 110 THR A N 1
ATOM 884 C CA . THR A 1 110 ? -20.557 -1.411 16.063 1.00 90.44 110 THR A CA 1
ATOM 885 C C . THR A 1 110 ? -19.225 -0.849 15.562 1.00 90.44 110 THR A C 1
ATOM 887 O O . THR A 1 110 ? -18.734 -1.262 14.510 1.00 90.44 110 THR A O 1
ATOM 890 N N . TYR A 1 111 ? -18.616 0.084 16.298 1.00 88.62 111 TYR A N 1
ATOM 891 C CA . TYR A 1 111 ? -17.349 0.696 15.892 1.00 88.62 111 TYR A CA 1
ATOM 892 C C . TYR A 1 111 ? -16.165 -0.256 16.022 1.00 88.62 111 TYR A C 1
ATOM 894 O O . TYR A 1 111 ? -15.329 -0.310 15.121 1.00 88.62 111 TYR A O 1
ATOM 902 N N . HIS A 1 112 ? -16.109 -1.031 17.101 1.00 91.62 112 HIS A N 1
ATOM 903 C CA . HIS A 1 112 ? -15.041 -1.991 17.338 1.00 91.62 112 HIS A CA 1
ATOM 904 C C . HIS A 1 112 ? -15.049 -3.108 16.286 1.00 91.62 112 HIS A C 1
ATOM 906 O O . HIS A 1 112 ? -13.994 -3.466 15.767 1.00 91.62 112 HIS A O 1
ATOM 912 N N . SER A 1 113 ? -16.232 -3.595 15.884 1.00 90.69 113 SER A N 1
ATOM 913 C CA . SER A 1 113 ? -16.361 -4.570 14.792 1.00 90.69 113 SER A CA 1
ATOM 914 C C . SER A 1 113 ? -15.782 -4.040 13.473 1.00 90.69 113 SER A C 1
ATOM 916 O O . SER A 1 113 ? -14.969 -4.706 12.835 1.00 90.69 113 SER A O 1
ATOM 918 N N . ARG A 1 114 ? -16.112 -2.795 13.104 1.00 89.62 114 ARG A N 1
ATOM 919 C CA . ARG A 1 114 ? -15.585 -2.168 11.881 1.00 89.62 114 ARG A CA 1
ATOM 920 C C . ARG A 1 114 ? -14.078 -1.895 11.952 1.00 89.62 114 ARG A C 1
ATOM 922 O O . ARG A 1 114 ? -13.383 -2.060 10.957 1.00 89.62 114 ARG A O 1
ATOM 929 N N . LEU A 1 115 ? -13.552 -1.494 13.115 1.00 91.25 115 LEU A N 1
ATOM 930 C CA . LEU A 1 115 ? -12.104 -1.344 13.320 1.00 91.25 115 LEU A CA 1
ATOM 931 C C . LEU A 1 115 ? -11.375 -2.674 13.137 1.00 91.25 115 LEU A C 1
ATOM 933 O O . LEU A 1 115 ? -10.316 -2.711 12.513 1.00 91.25 115 LEU A O 1
ATOM 937 N N . LYS A 1 116 ? -11.944 -3.760 13.668 1.00 91.06 116 LYS A N 1
ATOM 938 C CA . LYS A 1 116 ? -11.391 -5.105 13.525 1.00 91.06 116 LYS A CA 1
ATOM 939 C C . LYS A 1 116 ? -11.322 -5.530 12.057 1.00 91.06 116 LYS A C 1
ATOM 941 O O . LYS A 1 116 ? -10.274 -6.002 11.630 1.00 91.06 116 LYS A O 1
ATOM 946 N N . GLU A 1 117 ? -12.387 -5.306 11.291 1.00 90.19 117 GLU A N 1
ATOM 947 C CA . GLU A 1 117 ? -12.414 -5.573 9.846 1.00 90.19 117 GLU A CA 1
ATOM 948 C C . GLU A 1 117 ? -11.318 -4.787 9.102 1.00 90.19 117 GLU A C 1
ATOM 950 O O . GLU A 1 117 ? -10.530 -5.360 8.352 1.00 90.19 117 GLU A O 1
ATOM 955 N N . GLU A 1 118 ? -11.174 -3.488 9.375 1.00 89.69 118 GLU A N 1
ATOM 956 C CA . GLU A 1 118 ? -10.117 -2.675 8.756 1.00 89.69 118 GLU A CA 1
ATOM 957 C C . GLU A 1 118 ? -8.703 -3.115 9.174 1.00 89.69 118 GLU A C 1
ATOM 959 O O . GLU A 1 118 ? -7.764 -3.055 8.374 1.00 89.69 118 GLU A O 1
ATOM 964 N N . PHE A 1 119 ? -8.512 -3.597 10.407 1.00 90.06 119 PHE A N 1
ATOM 965 C CA . PHE A 1 119 ? -7.245 -4.198 10.833 1.00 90.06 119 PHE A CA 1
ATOM 966 C C . PHE A 1 119 ? -6.934 -5.501 10.101 1.00 90.06 119 PHE A C 1
ATOM 968 O O . PHE A 1 119 ? -5.776 -5.740 9.755 1.00 90.06 119 PHE A O 1
ATOM 975 N N . GLU A 1 120 ? -7.941 -6.336 9.855 1.00 89.62 120 GLU A N 1
ATOM 976 C CA . GLU A 1 120 ? -7.786 -7.560 9.071 1.00 89.62 120 GLU A CA 1
ATOM 977 C C . GLU A 1 120 ? -7.397 -7.224 7.623 1.00 89.62 120 GLU A C 1
ATOM 979 O O . GLU A 1 120 ? -6.431 -7.795 7.114 1.00 89.62 120 GLU A O 1
ATOM 984 N N . ASN A 1 121 ? -8.026 -6.211 7.016 1.00 85.81 121 ASN A N 1
ATOM 985 C CA . ASN A 1 121 ? -7.731 -5.744 5.654 1.00 85.81 121 ASN A CA 1
ATOM 986 C C . ASN A 1 121 ? -6.360 -5.058 5.506 1.00 85.81 121 ASN A C 1
ATOM 988 O O . ASN A 1 121 ? -5.736 -5.120 4.444 1.00 85.81 121 ASN A O 1
ATOM 992 N N . SER A 1 122 ? -5.869 -4.408 6.564 1.00 84.38 122 SER A N 1
ATOM 993 C CA . SER A 1 122 ? -4.597 -3.664 6.563 1.00 84.38 122 SER A CA 1
ATOM 994 C C . SER A 1 122 ? -3.418 -4.413 7.191 1.00 84.38 122 SER A C 1
ATOM 996 O O . SER A 1 122 ? -2.278 -3.946 7.123 1.00 84.38 122 SER A O 1
ATOM 998 N N . GLY A 1 123 ? -3.665 -5.574 7.800 1.00 82.62 123 GLY A N 1
ATOM 999 C CA . GLY A 1 123 ? -2.635 -6.427 8.380 1.00 82.62 123 GLY A CA 1
ATOM 1000 C C . GLY A 1 123 ? -1.716 -7.061 7.332 1.00 82.62 123 GLY A C 1
ATOM 1001 O O . GLY A 1 123 ? -1.954 -6.995 6.131 1.00 82.62 123 GLY A O 1
ATOM 1002 N N . LEU A 1 124 ? -0.669 -7.759 7.789 1.00 75.06 124 LEU A N 1
ATOM 1003 C CA . LEU A 1 124 ? 0.324 -8.410 6.911 1.00 75.06 124 LEU A CA 1
ATOM 1004 C C . LEU A 1 124 ? -0.279 -9.408 5.908 1.00 75.06 124 LEU A C 1
ATOM 1006 O O . LEU A 1 124 ? 0.316 -9.661 4.866 1.00 75.06 124 LEU A O 1
ATOM 1010 N N . LYS A 1 125 ? -1.434 -9.995 6.239 1.00 80.81 125 LYS A N 1
ATOM 1011 C CA . LYS A 1 125 ? -2.188 -10.910 5.368 1.00 80.81 125 LYS A CA 1
ATOM 1012 C C . LYS A 1 125 ? -3.431 -10.264 4.750 1.00 80.81 125 LYS A C 1
ATOM 1014 O O . LYS A 1 125 ? -4.152 -10.941 4.024 1.00 80.81 125 LYS A O 1
ATOM 1019 N N . GLY A 1 126 ? -3.683 -8.997 5.057 1.00 85.25 126 GLY A N 1
ATOM 1020 C CA . GLY A 1 126 ? -4.843 -8.260 4.591 1.00 85.25 126 GLY A CA 1
ATOM 1021 C C . GLY A 1 126 ? -4.736 -7.868 3.126 1.00 85.25 126 GLY A C 1
ATOM 1022 O O . GLY A 1 126 ? -3.643 -7.836 2.549 1.00 85.25 126 GLY A O 1
ATOM 1023 N N . ASP A 1 127 ? -5.882 -7.557 2.533 1.00 85.88 127 ASP A N 1
ATOM 1024 C CA . ASP A 1 127 ? -6.021 -7.250 1.112 1.00 85.88 127 ASP A CA 1
ATOM 1025 C C . ASP A 1 127 ? -5.060 -6.150 0.643 1.00 85.88 127 ASP A C 1
ATOM 1027 O O . ASP A 1 127 ? -4.428 -6.293 -0.405 1.00 85.88 127 ASP A O 1
ATOM 1031 N N . TYR A 1 128 ? -4.851 -5.093 1.438 1.00 85.06 128 TYR A N 1
ATOM 1032 C CA . TYR A 1 128 ? -3.942 -4.006 1.057 1.00 85.06 128 TYR A CA 1
ATOM 1033 C C . TYR A 1 128 ? -2.493 -4.491 0.912 1.00 85.06 128 TYR A C 1
ATOM 1035 O O . TYR A 1 128 ? -1.810 -4.172 -0.065 1.00 85.06 128 TYR A O 1
ATOM 1043 N N . MET A 1 129 ? -2.021 -5.326 1.841 1.00 88.31 129 MET A N 1
ATOM 1044 C CA . MET A 1 129 ? -0.669 -5.884 1.761 1.00 88.31 129 MET A CA 1
ATOM 1045 C C . MET A 1 129 ? -0.539 -6.912 0.636 1.00 88.31 129 MET A C 1
ATOM 1047 O O . MET A 1 129 ? 0.497 -6.959 -0.025 1.00 88.31 129 MET A O 1
ATOM 1051 N N . GLN A 1 130 ? -1.591 -7.679 0.341 1.00 88.81 130 GLN A N 1
ATOM 1052 C CA . GLN A 1 130 ? -1.585 -8.600 -0.799 1.00 88.81 130 GLN A CA 1
ATOM 1053 C C . GLN A 1 130 ? -1.448 -7.869 -2.143 1.00 88.81 130 GLN A C 1
ATOM 1055 O O . GLN A 1 130 ? -0.747 -8.353 -3.036 1.00 88.81 130 GLN A O 1
ATOM 1060 N N . VAL A 1 131 ? -2.085 -6.703 -2.306 1.00 86.38 131 VAL A N 1
ATOM 1061 C CA . VAL A 1 131 ? -1.928 -5.875 -3.516 1.00 86.38 131 VAL A CA 1
ATOM 1062 C C . VAL A 1 131 ? -0.489 -5.365 -3.640 1.00 86.38 131 VAL A C 1
ATOM 1064 O O . VAL A 1 131 ? 0.094 -5.448 -4.727 1.00 86.38 131 VAL A O 1
ATOM 1067 N N . TYR A 1 132 ? 0.111 -4.892 -2.541 1.00 88.44 132 TYR A N 1
ATOM 1068 C CA . TYR A 1 132 ? 1.518 -4.476 -2.521 1.00 88.44 132 TYR A CA 1
ATOM 1069 C C . TYR A 1 132 ? 2.457 -5.621 -2.923 1.00 88.44 132 TYR A C 1
ATOM 1071 O O . TYR A 1 132 ? 3.230 -5.473 -3.871 1.00 88.44 132 TYR A O 1
ATOM 1079 N N . GLU A 1 133 ? 2.354 -6.780 -2.266 1.00 90.00 133 GLU A N 1
ATOM 1080 C CA . GLU A 1 133 ? 3.234 -7.930 -2.513 1.00 90.00 133 GLU A CA 1
ATOM 1081 C C . GLU A 1 133 ? 3.110 -8.459 -3.947 1.00 90.00 133 GLU A C 1
ATOM 1083 O O . GLU A 1 133 ? 4.112 -8.770 -4.596 1.00 90.00 133 GLU A O 1
ATOM 1088 N N . ARG A 1 134 ? 1.890 -8.497 -4.496 1.00 89.56 134 ARG A N 1
ATOM 1089 C CA . ARG A 1 134 ? 1.646 -8.890 -5.891 1.00 89.56 134 ARG A CA 1
ATOM 1090 C C . ARG A 1 134 ? 2.367 -7.971 -6.874 1.00 89.56 134 ARG A C 1
ATOM 1092 O O . ARG A 1 134 ? 3.030 -8.446 -7.798 1.00 89.56 134 ARG A O 1
ATOM 1099 N N . ASN A 1 135 ? 2.266 -6.659 -6.674 1.00 88.56 135 ASN A N 1
ATOM 1100 C CA . ASN A 1 135 ? 2.921 -5.687 -7.543 1.00 88.56 135 ASN A CA 1
ATOM 1101 C C . ASN A 1 135 ? 4.444 -5.666 -7.346 1.00 88.56 135 ASN A C 1
ATOM 1103 O O . ASN A 1 135 ? 5.184 -5.515 -8.320 1.00 88.56 135 ASN A O 1
ATOM 1107 N N . LEU A 1 136 ? 4.927 -5.894 -6.123 1.00 91.94 136 LEU A N 1
ATOM 1108 C CA . LEU A 1 136 ? 6.350 -6.049 -5.831 1.00 91.94 136 LEU A CA 1
ATOM 1109 C C . LEU A 1 136 ? 6.938 -7.289 -6.519 1.00 91.94 136 LEU A C 1
ATOM 1111 O O . LEU A 1 136 ? 8.025 -7.224 -7.099 1.00 91.94 136 LEU A O 1
ATOM 1115 N N . ALA A 1 137 ? 6.218 -8.413 -6.502 1.00 92.25 137 ALA A N 1
ATOM 1116 C CA . ALA A 1 137 ? 6.609 -9.623 -7.217 1.00 92.25 137 ALA A CA 1
ATOM 1117 C C . ALA A 1 137 ? 6.670 -9.385 -8.734 1.00 92.25 137 ALA A C 1
ATOM 1119 O O . ALA A 1 137 ? 7.659 -9.757 -9.373 1.00 92.25 137 ALA A O 1
ATOM 1120 N N . ARG A 1 138 ? 5.665 -8.698 -9.300 1.00 91.06 138 ARG A N 1
ATOM 1121 C CA . ARG A 1 138 ? 5.658 -8.308 -10.718 1.00 91.06 138 ARG A CA 1
ATOM 1122 C C . ARG A 1 138 ? 6.849 -7.411 -11.060 1.00 91.06 138 ARG A C 1
ATOM 1124 O O . ARG A 1 138 ? 7.584 -7.724 -11.990 1.00 91.06 138 ARG A O 1
ATOM 1131 N N . TYR A 1 139 ? 7.109 -6.376 -10.259 1.00 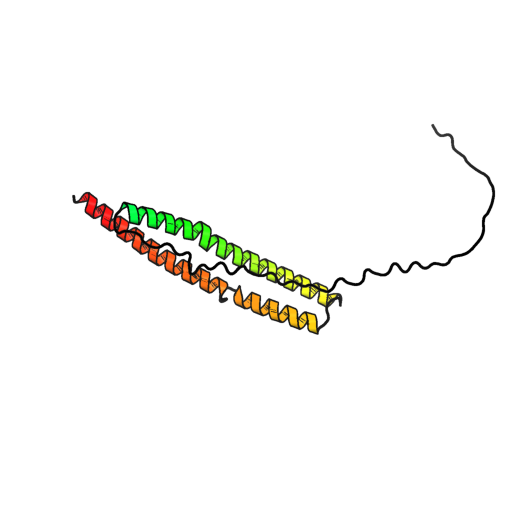92.38 139 TYR A N 1
ATOM 1132 C CA . TYR A 1 139 ? 8.283 -5.509 -10.397 1.00 92.38 139 TYR A CA 1
ATOM 1133 C C . TYR A 1 139 ? 9.592 -6.306 -10.441 1.00 92.38 139 TYR A C 1
ATOM 1135 O O . TYR A 1 139 ? 10.388 -6.131 -11.361 1.00 92.38 139 TYR A O 1
ATOM 1143 N N . ARG A 1 140 ? 9.807 -7.223 -9.488 1.00 94.31 140 ARG A N 1
ATOM 1144 C CA . ARG A 1 140 ? 11.031 -8.041 -9.431 1.00 94.31 140 ARG A CA 1
ATOM 1145 C C . ARG A 1 140 ? 11.208 -8.892 -10.689 1.00 94.31 140 ARG A C 1
ATOM 1147 O O . ARG A 1 140 ? 12.325 -9.002 -11.194 1.00 94.31 140 ARG A O 1
ATOM 1154 N N . SER A 1 141 ? 10.122 -9.487 -11.181 1.00 93.44 141 SER A N 1
ATOM 1155 C CA . SER A 1 141 ? 10.127 -10.291 -12.407 1.00 93.44 141 SER A CA 1
ATOM 1156 C C . SER A 1 141 ? 10.529 -9.451 -13.625 1.00 93.44 141 SER A C 1
ATOM 1158 O O . SER A 1 141 ? 11.470 -9.788 -14.347 1.00 93.44 141 SER A O 1
ATOM 1160 N N . GLU A 1 142 ? 9.865 -8.312 -13.800 1.00 92.31 142 GLU A N 1
ATOM 1161 C CA . GLU A 1 142 ? 10.026 -7.406 -14.939 1.00 92.31 142 GLU A CA 1
ATOM 1162 C C . GLU A 1 142 ? 11.404 -6.738 -14.952 1.00 92.31 142 GLU A C 1
ATOM 1164 O O . GLU A 1 142 ? 12.079 -6.704 -15.981 1.00 92.31 142 GLU A O 1
ATOM 1169 N N . ALA A 1 143 ? 11.885 -6.292 -13.788 1.00 93.00 143 ALA A N 1
ATOM 1170 C CA . ALA A 1 143 ? 13.218 -5.717 -13.644 1.00 93.00 143 ALA A CA 1
ATOM 1171 C C . ALA A 1 143 ? 14.309 -6.742 -13.984 1.00 93.00 143 ALA A C 1
ATOM 1173 O O . ALA A 1 143 ? 15.258 -6.423 -14.703 1.00 93.00 143 ALA A O 1
ATOM 1174 N N . LYS A 1 144 ? 14.162 -7.995 -13.528 1.00 94.94 144 LYS A N 1
ATOM 1175 C CA . LYS A 1 144 ? 15.091 -9.082 -13.869 1.00 94.94 144 LYS A CA 1
ATOM 1176 C C . LYS A 1 144 ? 15.108 -9.352 -15.372 1.00 94.94 144 LYS A C 1
ATOM 1178 O O . LYS A 1 144 ? 16.187 -9.496 -15.949 1.00 94.94 144 LYS A O 1
ATOM 1183 N N . TRP A 1 145 ? 13.936 -9.425 -16.003 1.00 93.56 145 TRP A N 1
ATOM 1184 C CA . TRP A 1 145 ? 13.837 -9.581 -17.453 1.00 93.56 145 TRP A CA 1
ATOM 1185 C C . TRP A 1 145 ? 14.542 -8.429 -18.181 1.00 93.56 145 TRP A C 1
ATOM 1187 O O . TRP A 1 145 ? 15.447 -8.677 -18.978 1.00 93.56 145 TRP A O 1
ATOM 1197 N N . ALA A 1 146 ? 14.217 -7.180 -17.842 1.00 92.62 146 ALA A N 1
ATOM 1198 C CA . ALA A 1 146 ? 14.752 -6.004 -18.519 1.00 92.62 146 ALA A CA 1
ATOM 1199 C C . ALA A 1 146 ? 16.275 -5.859 -18.338 1.00 92.62 146 ALA A C 1
ATOM 1201 O O . ALA A 1 146 ? 16.986 -5.507 -19.279 1.00 92.62 146 ALA A O 1
ATOM 1202 N N . GLN A 1 147 ? 16.813 -6.203 -17.163 1.00 94.62 147 GLN A N 1
ATOM 1203 C CA . GLN A 1 147 ? 18.262 -6.253 -16.934 1.00 94.62 147 GLN A CA 1
ATOM 1204 C C . GLN A 1 147 ? 18.957 -7.299 -17.816 1.00 94.62 147 GLN A C 1
ATOM 1206 O O . GLN A 1 147 ? 20.035 -7.037 -18.354 1.00 94.62 147 GLN A O 1
ATOM 1211 N N . ASN A 1 148 ? 18.363 -8.486 -17.964 1.00 95.06 148 ASN A N 1
ATOM 1212 C CA . ASN A 1 148 ? 18.912 -9.540 -18.816 1.00 95.06 148 ASN A CA 1
ATOM 1213 C C . ASN A 1 148 ? 18.850 -9.158 -20.297 1.00 95.06 148 ASN A C 1
ATOM 1215 O O . ASN A 1 148 ? 19.820 -9.377 -21.025 1.00 95.06 148 ASN A O 1
ATOM 1219 N N . GLU A 1 149 ? 17.743 -8.555 -20.724 1.00 94.50 149 GLU A N 1
ATOM 1220 C CA . GLU A 1 149 ? 17.543 -8.125 -22.104 1.00 94.50 149 GLU A CA 1
ATOM 1221 C C . GLU A 1 149 ? 18.498 -6.991 -22.485 1.00 94.50 149 GLU A C 1
ATOM 1223 O O . GLU A 1 149 ? 19.157 -7.055 -23.524 1.00 94.50 149 GLU A O 1
ATOM 1228 N N . LYS A 1 150 ? 18.691 -6.016 -21.591 1.00 93.56 150 LYS A N 1
ATOM 1229 C CA . LYS A 1 150 ? 19.697 -4.963 -21.760 1.00 93.56 150 LYS A CA 1
ATOM 1230 C C . LYS A 1 150 ? 21.093 -5.555 -21.978 1.00 93.56 150 LYS A C 1
ATOM 1232 O O . LYS A 1 150 ? 21.749 -5.232 -22.964 1.00 93.56 150 LYS A O 1
ATOM 1237 N N . LYS A 1 151 ? 21.512 -6.496 -21.121 1.00 94.81 151 LYS A N 1
ATOM 1238 C CA . LYS A 1 151 ? 22.807 -7.196 -21.250 1.00 94.81 151 LYS A CA 1
ATOM 1239 C C . LYS A 1 151 ? 22.924 -8.010 -22.542 1.00 94.81 151 LYS A C 1
ATOM 1241 O O . LYS A 1 151 ? 24.030 -8.214 -23.045 1.00 94.81 151 LYS A O 1
ATOM 1246 N N . ARG A 1 152 ? 21.825 -8.574 -23.056 1.00 95.12 152 ARG A N 1
ATOM 1247 C CA . ARG A 1 152 ? 21.810 -9.288 -24.345 1.00 95.12 152 ARG A CA 1
ATOM 1248 C C . ARG A 1 152 ? 22.073 -8.310 -25.492 1.00 95.12 152 ARG A C 1
ATOM 1250 O O . ARG A 1 152 ? 23.010 -8.528 -26.253 1.00 95.12 152 ARG A O 1
ATOM 1257 N N . LEU A 1 153 ? 21.316 -7.217 -25.543 1.00 93.88 153 LEU A N 1
ATOM 1258 C CA . LEU A 1 153 ? 21.407 -6.188 -26.582 1.00 93.88 153 LEU A CA 1
ATOM 1259 C C . LEU A 1 153 ? 22.764 -5.466 -26.586 1.00 93.88 153 LEU A C 1
ATOM 1261 O O . LEU A 1 153 ? 23.327 -5.213 -27.648 1.00 93.88 153 LEU A O 1
ATOM 1265 N N . GLU A 1 154 ? 23.336 -5.186 -25.412 1.00 94.38 154 GLU A N 1
ATOM 1266 C CA . GLU A 1 154 ? 24.689 -4.618 -25.295 1.00 94.38 154 GLU A CA 1
ATOM 1267 C C . GLU A 1 154 ? 25.752 -5.547 -25.897 1.00 94.38 154 GLU A C 1
ATOM 1269 O O . GLU A 1 154 ? 26.633 -5.089 -26.623 1.00 94.38 154 GLU A O 1
ATOM 1274 N N . ARG A 1 155 ? 25.655 -6.862 -25.653 1.00 94.81 155 ARG A N 1
ATOM 1275 C CA . ARG A 1 155 ? 26.583 -7.851 -26.227 1.00 94.81 155 ARG A CA 1
ATOM 1276 C C . ARG A 1 155 ? 26.441 -7.985 -27.738 1.00 94.81 155 ARG A C 1
ATOM 1278 O O . ARG A 1 155 ? 27.446 -8.168 -28.413 1.00 94.81 155 ARG A O 1
ATOM 1285 N N . GLU A 1 156 ? 25.222 -7.919 -28.261 1.00 93.38 156 GLU A N 1
ATOM 1286 C CA . GLU A 1 156 ? 24.977 -7.958 -29.707 1.00 93.38 156 GLU A CA 1
ATOM 1287 C C . GLU A 1 156 ? 25.557 -6.734 -30.406 1.00 93.38 156 GLU A C 1
ATOM 1289 O O . GLU A 1 156 ? 26.231 -6.879 -31.419 1.00 93.38 156 GLU A O 1
ATOM 1294 N N . ARG A 1 157 ? 25.395 -5.549 -29.810 1.00 91.50 157 ARG A N 1
ATOM 1295 C CA . ARG A 1 157 ? 25.968 -4.309 -30.339 1.00 91.50 157 ARG A CA 1
ATOM 1296 C C . ARG A 1 157 ? 27.499 -4.313 -30.367 1.00 91.50 157 ARG A C 1
ATOM 1298 O O . ARG A 1 157 ? 28.067 -3.683 -31.240 1.00 91.50 157 ARG A O 1
ATOM 1305 N N . LEU A 1 158 ? 28.156 -4.993 -29.426 1.00 89.94 158 LEU A N 1
ATOM 1306 C CA . LEU A 1 158 ? 29.623 -5.106 -29.374 1.00 89.94 158 LEU A CA 1
ATOM 1307 C C . LEU A 1 158 ? 30.202 -6.133 -30.362 1.00 89.94 158 LEU A C 1
ATOM 1309 O O . LEU A 1 158 ? 31.417 -6.193 -30.529 1.00 89.94 158 LEU A O 1
ATOM 1313 N N . ARG A 1 159 ? 29.358 -6.987 -30.951 1.00 87.44 159 ARG A N 1
ATOM 1314 C CA . ARG A 1 159 ? 29.755 -7.980 -31.964 1.00 87.44 159 ARG A CA 1
ATOM 1315 C C . ARG A 1 159 ? 29.593 -7.470 -33.399 1.00 87.44 159 ARG A C 1
ATOM 1317 O O . ARG A 1 159 ? 30.034 -8.162 -34.313 1.00 87.44 159 ARG A O 1
ATOM 1324 N N . LEU A 1 160 ? 28.926 -6.330 -33.568 1.00 64.88 160 LEU A N 1
ATOM 1325 C CA . LEU A 1 160 ? 28.751 -5.596 -34.822 1.00 64.88 160 LEU A CA 1
ATOM 1326 C C . LEU A 1 160 ? 29.793 -4.479 -34.905 1.00 64.88 160 LEU A C 1
ATOM 1328 O O . LEU A 1 160 ? 30.256 -4.221 -36.034 1.00 64.88 160 LEU A O 1
#

Secondary structure (DSSP, 8-state):
------------------------PPP------PPPPPP---GGG-PPPP--SSHHHHHHHHHHHHHIIIIIIHHHHHHHHHHHHHHHHHHHHHHHHHHTT-S-HHHHHHHHHHHHHHHHHHSTTSHHHHHHHHHHHHHHHHHHHHHHHHHHHHHHHTT-

Radius of gyration: 32.85 Å; chains: 1; bounding box: 64×68×88 Å

Sequence (160 aa):
MNKNFSPLLLCLFFAAGFAFNAQQMPKETPNNFALPSFPAIILDNQFPEVKGKELADVGKYLQTLEYFREFVLENYNKGVIKYVAKLKSADAELEARRRTGRVSNQEYDTYHSRLKEEFENSGLKGDYMQVYERNLARYRSEAKWAQNEKKRLERERLRL